Protein AF-A0A6N7WJA1-F1 (afdb_monomer)

Structure (mmCIF, N/CA/C/O backbone):
data_AF-A0A6N7WJA1-F1
#
_entry.id   AF-A0A6N7WJA1-F1
#
loop_
_atom_site.group_PDB
_atom_site.id
_atom_site.type_symbol
_atom_site.label_atom_id
_atom_site.label_alt_id
_atom_site.label_comp_id
_atom_site.label_asym_id
_atom_site.label_entity_id
_atom_site.label_seq_id
_atom_site.pdbx_PDB_ins_code
_atom_site.Cartn_x
_atom_site.Cartn_y
_atom_site.Cartn_z
_atom_site.occupancy
_atom_site.B_iso_or_equiv
_atom_site.auth_seq_id
_atom_site.auth_comp_id
_atom_site.auth_asym_id
_atom_site.auth_atom_id
_atom_site.pdbx_PDB_model_num
ATOM 1 N N . MET A 1 1 ? -7.626 14.560 -12.299 1.00 49.28 1 MET A N 1
ATOM 2 C CA . MET A 1 1 ? -7.063 13.310 -11.736 1.00 49.28 1 MET A CA 1
ATOM 3 C C . MET A 1 1 ? -6.533 12.374 -12.832 1.00 49.28 1 MET A C 1
ATOM 5 O O . MET A 1 1 ? -5.963 11.349 -12.484 1.00 49.28 1 MET A O 1
ATOM 9 N N . ASP A 1 2 ? -6.624 12.739 -14.119 1.00 58.22 2 ASP A N 1
ATOM 10 C CA . ASP A 1 2 ? -6.583 11.785 -15.245 1.00 58.22 2 ASP A CA 1
ATOM 11 C C . ASP A 1 2 ? -5.202 11.323 -15.743 1.00 58.22 2 ASP A C 1
ATOM 13 O O . ASP A 1 2 ? -5.144 10.583 -16.717 1.00 58.22 2 ASP A O 1
ATOM 17 N N . ASN A 1 3 ? -4.099 11.678 -15.073 1.00 73.31 3 ASN A N 1
ATOM 18 C CA . ASN A 1 3 ? -2.747 11.290 -15.515 1.00 73.31 3 ASN A CA 1
ATOM 19 C C . ASN A 1 3 ? -1.889 10.597 -14.440 1.00 73.31 3 ASN A C 1
ATOM 21 O O . ASN A 1 3 ? -0.689 10.409 -14.638 1.00 73.31 3 ASN A O 1
ATOM 25 N N . LYS A 1 4 ? -2.461 10.222 -13.288 1.00 84.19 4 LYS A N 1
ATOM 26 C CA . LYS A 1 4 ? -1.699 9.484 -12.267 1.00 84.19 4 LYS A CA 1
ATOM 27 C C . LYS A 1 4 ? -1.334 8.103 -12.813 1.00 84.19 4 LYS A C 1
ATOM 29 O O . LYS A 1 4 ? -2.209 7.366 -13.268 1.00 84.19 4 LYS A O 1
ATOM 34 N N . PHE A 1 5 ? -0.056 7.740 -12.749 1.00 90.19 5 PHE A N 1
ATOM 35 C CA . PHE A 1 5 ? 0.378 6.406 -13.154 1.00 90.19 5 PHE A CA 1
ATOM 36 C C . PHE A 1 5 ? -0.195 5.353 -12.198 1.00 90.19 5 PHE A C 1
ATOM 38 O O . PHE A 1 5 ? -0.151 5.526 -10.980 1.00 90.19 5 PHE A O 1
ATOM 45 N N . MET A 1 6 ? -0.718 4.254 -12.741 1.00 93.06 6 MET A N 1
ATOM 46 C CA . MET A 1 6 ? -1.269 3.148 -11.961 1.00 93.06 6 MET A CA 1
ATOM 47 C C . MET A 1 6 ? -0.900 1.821 -12.606 1.00 93.06 6 MET A C 1
ATOM 49 O O . MET A 1 6 ? -1.075 1.638 -13.810 1.00 93.06 6 MET A O 1
ATOM 53 N N . LEU A 1 7 ? -0.456 0.868 -11.788 1.00 94.75 7 LEU A N 1
ATOM 54 C CA . LEU A 1 7 ? -0.250 -0.497 -12.255 1.00 94.75 7 LEU A CA 1
ATOM 55 C C . LEU A 1 7 ? -1.586 -1.162 -12.614 1.00 94.75 7 LEU A C 1
ATOM 57 O O . LEU A 1 7 ? -2.620 -0.905 -11.985 1.00 94.75 7 LEU A O 1
ATOM 61 N N . THR A 1 8 ? -1.561 -2.074 -13.581 1.00 94.06 8 THR A N 1
ATOM 62 C CA . THR A 1 8 ? -2.679 -2.980 -13.876 1.00 94.06 8 THR A CA 1
ATOM 63 C C . THR A 1 8 ? -2.718 -4.145 -12.880 1.00 94.06 8 THR A C 1
ATOM 65 O O . THR A 1 8 ? -1.763 -4.394 -12.139 1.00 94.06 8 THR A O 1
ATOM 68 N N . LYS A 1 9 ? -3.829 -4.897 -12.846 1.00 93.25 9 LYS A N 1
ATOM 69 C CA . LYS A 1 9 ? -3.941 -6.123 -12.028 1.00 93.25 9 LYS A CA 1
ATOM 70 C C . LYS A 1 9 ? -2.857 -7.147 -12.384 1.00 93.25 9 LYS A C 1
ATOM 72 O O . LYS A 1 9 ? -2.283 -7.777 -11.502 1.00 93.25 9 LYS A O 1
ATOM 77 N N . GLU A 1 10 ? -2.560 -7.279 -13.670 1.00 94.75 10 GLU A N 1
ATOM 78 C CA . GLU A 1 10 ? -1.543 -8.197 -14.175 1.00 94.75 10 GLU A CA 1
ATOM 79 C C . GLU A 1 10 ? -0.125 -7.760 -13.783 1.00 94.75 10 GLU A C 1
ATOM 81 O O . GLU A 1 10 ? 0.642 -8.567 -13.265 1.00 94.75 10 GLU A O 1
ATOM 86 N N . GLN A 1 11 ? 0.204 -6.472 -13.920 1.00 95.88 11 GLN A N 1
ATOM 87 C CA . GLN A 1 11 ? 1.509 -5.948 -13.499 1.00 95.88 11 GLN A CA 1
ATOM 88 C C . GLN A 1 11 ? 1.746 -6.140 -11.995 1.00 95.88 11 GLN A C 1
ATOM 90 O O . GLN A 1 11 ? 2.828 -6.563 -11.594 1.00 95.88 11 GLN A O 1
ATOM 95 N N . ARG A 1 12 ? 0.723 -5.907 -11.157 1.00 96.81 12 ARG A N 1
ATOM 96 C CA . ARG A 1 12 ? 0.798 -6.175 -9.708 1.00 96.81 12 ARG A CA 1
ATOM 97 C C . ARG A 1 12 ? 1.146 -7.626 -9.404 1.00 96.81 12 ARG A C 1
ATOM 99 O O . ARG A 1 12 ? 2.015 -7.876 -8.575 1.00 96.81 12 ARG A O 1
ATOM 106 N N . ARG A 1 13 ? 0.531 -8.571 -10.123 1.00 95.06 13 ARG A N 1
ATOM 107 C CA . ARG A 1 13 ? 0.808 -10.005 -9.971 1.00 95.06 13 ARG A CA 1
ATOM 108 C C . ARG A 1 13 ? 2.275 -10.336 -10.250 1.00 95.06 13 ARG A C 1
ATOM 110 O O . ARG A 1 13 ? 2.866 -11.094 -9.487 1.00 95.06 13 ARG A O 1
ATOM 117 N N . TYR A 1 14 ? 2.869 -9.767 -11.299 1.00 95.12 14 TYR A N 1
ATOM 118 C CA . TYR A 1 14 ? 4.289 -9.978 -11.610 1.00 95.12 14 TYR A CA 1
ATOM 119 C C . TYR A 1 14 ? 5.238 -9.356 -10.579 1.00 95.12 14 TYR A C 1
ATOM 121 O O . TYR A 1 14 ? 6.335 -9.865 -10.373 1.00 95.12 14 TYR A O 1
ATOM 129 N N . LEU A 1 15 ? 4.805 -8.293 -9.901 1.00 96.00 15 LEU A N 1
ATOM 130 C CA . LEU A 1 15 ? 5.563 -7.623 -8.841 1.00 96.00 15 LEU A CA 1
ATOM 131 C C . LEU A 1 15 ? 5.328 -8.228 -7.446 1.00 96.00 15 LEU A C 1
ATOM 133 O O . LEU A 1 15 ? 5.921 -7.766 -6.475 1.00 96.00 15 LEU A O 1
ATOM 137 N N . GLY A 1 16 ? 4.471 -9.249 -7.331 1.00 95.06 16 GLY A N 1
ATOM 138 C CA . GLY A 1 16 ? 4.120 -9.870 -6.052 1.00 95.06 16 GLY A CA 1
ATOM 139 C C . GLY A 1 16 ? 3.253 -8.991 -5.143 1.00 95.06 16 GLY A C 1
ATOM 140 O O . GLY A 1 16 ? 3.269 -9.190 -3.933 1.00 95.06 16 GLY A O 1
ATOM 141 N N . LEU A 1 17 ? 2.531 -8.020 -5.710 1.00 97.00 17 LEU A N 1
ATOM 142 C CA . LEU A 1 17 ? 1.621 -7.122 -4.994 1.00 97.00 17 LEU A CA 1
ATOM 143 C C . LEU A 1 17 ? 0.192 -7.674 -5.002 1.00 97.00 17 LEU A C 1
ATOM 145 O O . LEU A 1 17 ? -0.281 -8.141 -6.043 1.00 97.00 17 LEU A O 1
ATOM 149 N N . GLU A 1 18 ? -0.536 -7.517 -3.893 1.00 93.81 18 GLU A N 1
ATOM 150 C CA . GLU A 1 18 ? -1.973 -7.814 -3.859 1.00 93.81 18 GLU A CA 1
ATOM 151 C C . GLU A 1 18 ? -2.731 -6.950 -4.890 1.00 93.81 18 GLU A C 1
ATOM 153 O O . GLU A 1 18 ? -2.497 -5.733 -4.955 1.00 93.81 18 GLU A O 1
ATOM 158 N N . PRO A 1 19 ? -3.637 -7.518 -5.70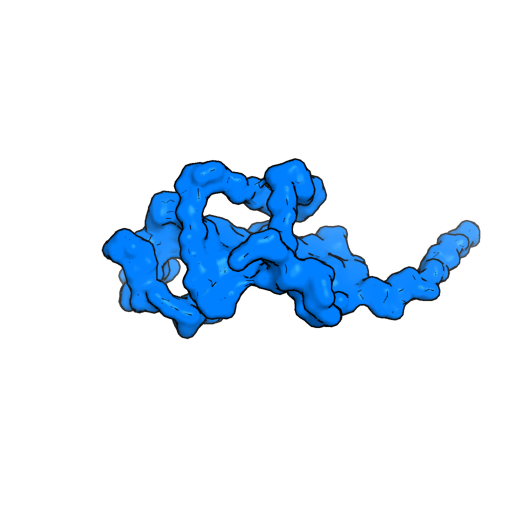8 1.00 94.00 19 PRO A N 1
ATOM 159 C CA . PRO A 1 19 ? -4.446 -6.739 -6.634 1.00 94.00 19 PRO A CA 1
ATOM 160 C C . PRO A 1 19 ? -5.321 -5.706 -5.911 1.00 94.00 19 PRO A C 1
ATOM 162 O O . PRO A 1 19 ? -5.698 -5.864 -4.755 1.00 94.00 19 PRO A O 1
ATOM 165 N N . VAL A 1 20 ? -5.666 -4.632 -6.622 1.00 93.88 20 VAL A N 1
ATOM 166 C CA . VAL A 1 20 ? -6.743 -3.732 -6.197 1.00 93.88 20 VAL A CA 1
ATOM 167 C C . VAL A 1 20 ? -8.048 -4.307 -6.724 1.00 93.88 20 VAL A C 1
ATOM 169 O O . VAL A 1 20 ? -8.214 -4.446 -7.938 1.00 93.88 20 VAL A O 1
ATOM 172 N N . GLU A 1 21 ? -8.954 -4.660 -5.820 1.00 94.19 21 GLU A N 1
ATOM 173 C CA . GLU A 1 21 ? -10.247 -5.232 -6.184 1.00 94.19 21 GLU A CA 1
ATOM 174 C C . GLU A 1 21 ? -11.286 -4.146 -6.480 1.00 94.19 21 GLU A C 1
ATOM 176 O O . GLU A 1 21 ? -11.273 -3.065 -5.897 1.00 94.19 21 GLU A O 1
ATOM 181 N N . ALA A 1 22 ? -12.210 -4.435 -7.400 1.00 92.69 22 ALA A N 1
ATOM 182 C CA . ALA A 1 22 ? -13.164 -3.444 -7.911 1.00 92.69 22 ALA A CA 1
ATOM 183 C C . ALA A 1 22 ? -14.142 -2.912 -6.849 1.00 92.69 22 ALA A C 1
ATOM 185 O O . ALA A 1 22 ? -14.687 -1.823 -7.004 1.00 92.69 22 ALA A O 1
ATOM 186 N N . HIS A 1 23 ? -14.371 -3.682 -5.782 1.00 94.69 23 HIS A N 1
ATOM 187 C CA . HIS A 1 23 ? -15.232 -3.287 -4.668 1.00 94.69 23 HIS A CA 1
ATOM 188 C C . HIS A 1 23 ? -14.511 -2.408 -3.636 1.00 94.69 23 HIS A C 1
ATOM 190 O O . HIS A 1 23 ? -15.159 -1.916 -2.715 1.00 94.69 23 HIS A O 1
ATOM 196 N N . TRP A 1 24 ? -13.190 -2.220 -3.754 1.00 96.69 24 TRP A N 1
ATOM 197 C CA . TRP A 1 24 ? -12.451 -1.374 -2.826 1.00 96.69 24 TRP A CA 1
ATOM 198 C C . TRP A 1 24 ? -12.739 0.100 -3.084 1.00 96.69 24 TRP A C 1
ATOM 200 O O . TRP A 1 24 ? -12.669 0.591 -4.210 1.00 96.69 24 TRP A O 1
ATOM 210 N N . GLU A 1 25 ? -13.006 0.829 -2.009 1.00 96.75 25 GLU A N 1
ATOM 211 C CA . GLU A 1 25 ? -13.227 2.269 -2.064 1.00 96.75 25 GLU A CA 1
ATOM 212 C C . GLU A 1 25 ? -11.901 3.018 -1.912 1.00 96.75 25 GLU A C 1
ATOM 214 O O . GLU A 1 25 ? -11.038 2.606 -1.140 1.00 96.75 25 GLU A O 1
ATOM 219 N N . VAL A 1 26 ? -11.735 4.141 -2.612 1.00 95.81 26 VAL A N 1
ATOM 220 C CA . VAL A 1 26 ? -10.502 4.940 -2.574 1.00 95.81 26 VAL A CA 1
ATOM 221 C C . VAL A 1 26 ? -10.726 6.286 -1.888 1.00 95.81 26 VAL A C 1
ATOM 223 O O . VAL A 1 26 ? -11.718 6.97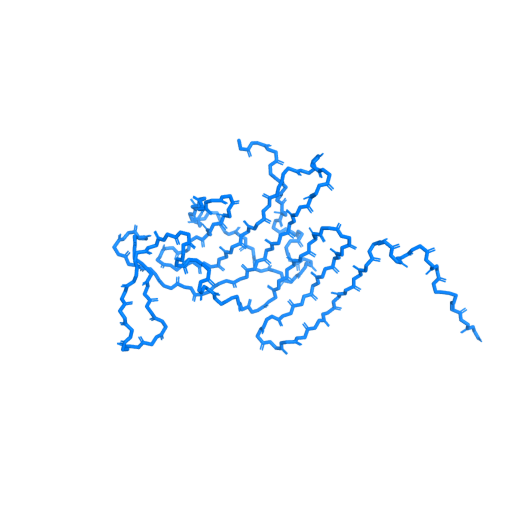0 -2.134 1.00 95.81 26 VAL A O 1
ATOM 226 N N . MET A 1 27 ? -9.777 6.688 -1.044 1.00 95.62 27 MET A N 1
ATOM 227 C CA . MET A 1 27 ? -9.723 8.016 -0.435 1.00 95.62 27 MET A CA 1
ATOM 228 C C . MET A 1 27 ? -8.373 8.668 -0.733 1.00 95.62 27 MET A C 1
ATOM 230 O O . MET A 1 27 ? -7.329 8.097 -0.425 1.00 95.62 27 MET A O 1
ATOM 234 N N . ASP A 1 28 ? -8.387 9.875 -1.299 1.00 95.12 28 ASP A N 1
ATOM 235 C CA . ASP A 1 28 ? -7.178 10.691 -1.451 1.00 95.12 28 ASP A CA 1
ATOM 236 C C . ASP A 1 28 ? -6.964 11.519 -0.176 1.00 95.12 28 ASP A C 1
ATOM 238 O O . ASP A 1 28 ? -7.801 12.344 0.204 1.00 95.12 28 ASP A O 1
ATOM 242 N N . ILE A 1 29 ? -5.836 11.292 0.498 1.00 94.50 29 ILE A N 1
ATOM 243 C CA . ILE A 1 29 ? -5.396 12.099 1.634 1.00 94.50 29 ILE A CA 1
ATOM 244 C C . ILE A 1 29 ? -4.048 12.714 1.265 1.00 94.50 29 ILE A C 1
ATOM 246 O O . ILE A 1 29 ? -3.011 12.051 1.304 1.00 94.50 29 ILE A O 1
ATOM 250 N N . LYS A 1 30 ? -4.065 14.012 0.932 1.00 92.62 30 LYS A N 1
ATOM 251 C CA . LYS A 1 30 ? -2.867 14.802 0.582 1.00 92.62 30 LYS A CA 1
ATOM 252 C C . LYS A 1 30 ? -2.039 14.173 -0.555 1.00 92.62 30 LYS A C 1
ATOM 254 O O . LYS A 1 30 ? -0.814 14.206 -0.521 1.00 92.62 30 LYS A O 1
ATOM 259 N N . GLY A 1 31 ? -2.704 13.624 -1.568 1.00 90.44 31 GLY A N 1
ATOM 260 C CA . GLY A 1 31 ? -2.083 13.054 -2.763 1.00 90.44 31 GLY A CA 1
ATOM 261 C C . GLY A 1 31 ? -1.766 11.562 -2.664 1.00 90.44 31 GLY A C 1
ATOM 262 O O . GLY A 1 31 ? -1.473 10.953 -3.691 1.00 90.44 31 GLY A O 1
ATOM 263 N N . THR A 1 32 ? -1.866 10.964 -1.472 1.00 95.00 32 THR A N 1
ATOM 264 C CA . THR A 1 32 ? -1.745 9.511 -1.285 1.00 95.00 32 THR A CA 1
ATOM 265 C C . THR A 1 32 ? -3.123 8.868 -1.358 1.00 95.00 32 THR A C 1
ATOM 267 O O . THR A 1 32 ? -4.054 9.307 -0.681 1.00 95.00 32 THR A O 1
ATOM 270 N N . LEU A 1 33 ? -3.248 7.829 -2.177 1.00 96.62 33 LEU A N 1
ATOM 271 C CA . LEU A 1 33 ? -4.478 7.065 -2.338 1.00 96.62 33 LEU A CA 1
ATOM 272 C C . LEU A 1 33 ? -4.506 5.929 -1.316 1.00 96.62 33 LEU A C 1
ATOM 274 O O . LEU A 1 33 ? -3.610 5.090 -1.310 1.00 96.62 33 LEU A O 1
ATOM 278 N N . TYR A 1 34 ? -5.542 5.878 -0.485 1.00 97.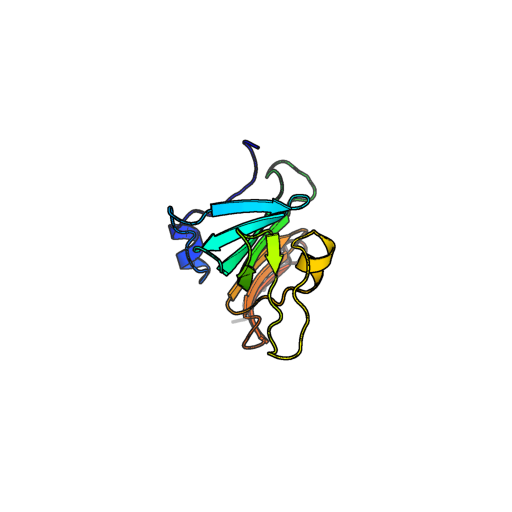50 34 TYR A N 1
ATOM 279 C CA . TYR A 1 34 ? -5.783 4.791 0.461 1.00 97.50 34 TYR A CA 1
ATOM 280 C C . TYR A 1 34 ? -6.977 3.968 -0.010 1.00 97.50 34 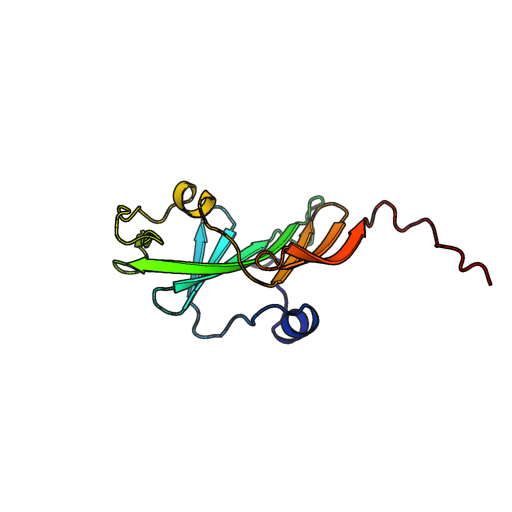TYR A C 1
ATOM 282 O O . TYR A 1 34 ? -8.058 4.521 -0.217 1.00 97.50 34 TYR A O 1
ATOM 290 N N . TYR A 1 35 ? -6.780 2.662 -0.176 1.00 97.50 35 TYR A N 1
ATOM 291 C CA . TYR A 1 35 ? -7.815 1.732 -0.627 1.00 97.50 35 TYR A CA 1
ATOM 292 C C . TYR A 1 35 ? -8.395 0.953 0.548 1.00 97.50 35 TYR A C 1
ATOM 294 O O . TYR A 1 35 ? -7.654 0.393 1.362 1.00 97.50 35 TYR A O 1
ATOM 302 N N . PHE A 1 36 ? -9.721 0.913 0.607 1.00 97.56 36 PHE A N 1
ATOM 303 C CA . PHE A 1 36 ? -10.510 0.355 1.691 1.00 97.56 36 PHE A CA 1
ATOM 304 C C . PHE A 1 36 ? -11.285 -0.868 1.222 1.00 97.56 36 PHE A C 1
ATOM 306 O O . PHE A 1 36 ? -12.067 -0.780 0.279 1.00 97.56 36 PHE A O 1
ATOM 313 N N . ASP A 1 37 ? -11.136 -1.960 1.958 1.00 97.31 37 ASP A N 1
ATOM 314 C CA . ASP A 1 37 ? -12.032 -3.109 1.924 1.00 97.31 37 ASP A CA 1
ATOM 315 C C . ASP A 1 37 ? -12.952 -3.031 3.147 1.00 97.31 37 ASP A C 1
ATOM 317 O O . ASP A 1 37 ? -12.542 -3.292 4.286 1.00 97.31 37 ASP A O 1
ATOM 321 N N . GLY A 1 38 ? -14.168 -2.523 2.938 1.00 95.94 38 GLY A N 1
ATOM 322 C CA . GLY A 1 38 ? -15.072 -2.161 4.025 1.00 95.94 38 GLY A CA 1
ATOM 323 C C . GLY A 1 38 ? -14.414 -1.178 4.999 1.00 95.94 38 GLY A C 1
ATOM 324 O O . GLY A 1 38 ? -14.119 -0.036 4.650 1.00 95.94 38 GLY A O 1
ATOM 325 N N . ASN A 1 39 ? -14.172 -1.625 6.232 1.00 96.00 39 ASN A N 1
ATOM 326 C CA . ASN A 1 39 ? -13.560 -0.821 7.293 1.00 96.00 39 ASN A CA 1
ATOM 327 C C . ASN A 1 39 ? -12.034 -0.977 7.392 1.00 96.00 39 ASN A C 1
ATOM 329 O O . ASN A 1 39 ? -11.433 -0.394 8.293 1.00 96.00 39 ASN A O 1
ATOM 333 N N . ILE A 1 40 ? -11.388 -1.738 6.510 1.00 96.81 40 ILE A N 1
ATOM 334 C CA . ILE A 1 40 ? -9.945 -1.989 6.570 1.00 96.81 40 ILE A CA 1
ATOM 335 C C . ILE A 1 40 ? -9.252 -1.247 5.432 1.00 96.81 40 ILE A C 1
ATOM 337 O O . ILE A 1 40 ? -9.565 -1.460 4.266 1.00 96.81 40 ILE A O 1
ATOM 341 N N . ILE A 1 41 ? -8.257 -0.420 5.750 1.00 97.56 41 ILE A N 1
ATOM 342 C CA . ILE A 1 41 ? -7.326 0.105 4.747 1.00 97.56 41 ILE A CA 1
ATOM 343 C C . ILE A 1 41 ? -6.354 -1.017 4.394 1.00 97.56 41 ILE A C 1
ATOM 345 O O . ILE A 1 41 ? -5.570 -1.457 5.241 1.00 97.56 41 ILE A O 1
ATOM 349 N N . LYS A 1 42 ? -6.421 -1.464 3.141 1.00 97.75 42 LYS A N 1
ATOM 350 C CA . LYS A 1 42 ? -5.646 -2.586 2.600 1.00 97.75 42 LYS A CA 1
ATOM 351 C C . LYS A 1 42 ? -4.376 -2.150 1.889 1.00 97.75 42 LYS A C 1
ATOM 353 O O . LYS A 1 42 ? -3.443 -2.939 1.761 1.00 97.75 42 LYS A O 1
ATOM 358 N N . LYS A 1 43 ? -4.341 -0.917 1.385 1.00 97.69 43 LYS A N 1
ATOM 359 C CA . LYS A 1 43 ? -3.256 -0.457 0.521 1.00 97.69 43 LYS A CA 1
ATOM 360 C C . LYS A 1 43 ? -3.126 1.056 0.542 1.00 97.69 43 LYS A C 1
ATOM 362 O O . LYS A 1 43 ? -4.132 1.762 0.609 1.00 97.69 43 LYS A O 1
ATOM 367 N N . GLU A 1 44 ? -1.894 1.527 0.429 1.00 97.75 44 GLU A N 1
ATOM 368 C CA . GLU A 1 44 ? -1.576 2.909 0.086 1.00 97.75 44 GLU A CA 1
ATOM 369 C C . GLU A 1 44 ? -0.812 2.957 -1.240 1.00 97.75 44 GLU A C 1
ATOM 371 O O . GLU A 1 44 ? 0.048 2.114 -1.511 1.00 97.75 44 GLU A O 1
ATOM 376 N N . ILE A 1 45 ? -1.150 3.939 -2.074 1.00 97.19 45 ILE A N 1
ATOM 377 C CA . ILE A 1 45 ? -0.463 4.213 -3.332 1.00 97.19 45 ILE A CA 1
ATOM 378 C C . ILE A 1 45 ? -0.088 5.690 -3.366 1.00 97.19 45 ILE A C 1
ATOM 380 O O . ILE A 1 45 ? -0.947 6.577 -3.383 1.00 97.19 45 ILE A O 1
ATOM 384 N N . ILE A 1 46 ? 1.215 5.942 -3.393 1.00 95.25 46 ILE A N 1
ATOM 385 C CA . ILE A 1 46 ? 1.795 7.250 -3.680 1.00 95.25 46 ILE A CA 1
ATOM 386 C C . ILE A 1 46 ? 2.112 7.246 -5.167 1.00 95.25 46 ILE A C 1
ATOM 388 O O . ILE A 1 46 ? 2.873 6.401 -5.630 1.00 95.25 46 ILE A O 1
ATOM 392 N N . THR A 1 47 ? 1.511 8.160 -5.919 1.00 93.81 47 THR A N 1
ATOM 393 C CA . THR A 1 47 ? 1.703 8.234 -7.368 1.00 93.81 47 THR A CA 1
ATOM 394 C C . THR A 1 47 ? 1.652 9.680 -7.857 1.00 93.81 47 THR A C 1
ATOM 396 O O . THR A 1 47 ? 0.810 10.463 -7.400 1.00 93.81 47 THR A O 1
ATOM 399 N N . SER A 1 48 ? 2.561 10.033 -8.762 1.00 87.50 48 SER A N 1
ATOM 400 C CA . SER A 1 48 ? 2.603 11.313 -9.476 1.00 87.50 48 SER A CA 1
ATOM 401 C C . SER A 1 48 ? 2.143 11.160 -10.932 1.00 87.50 48 SER A C 1
ATOM 403 O O . SER A 1 48 ? 1.863 10.053 -11.406 1.00 87.50 48 SER A O 1
ATOM 405 N N . ASP A 1 49 ? 2.068 12.272 -11.667 1.00 85.31 49 ASP A N 1
ATOM 406 C CA . ASP A 1 49 ? 1.966 12.209 -13.129 1.00 85.31 49 ASP A CA 1
ATOM 407 C C . ASP A 1 49 ? 3.261 11.591 -13.702 1.00 85.31 49 ASP A C 1
ATOM 409 O O . ASP A 1 49 ? 4.362 11.835 -13.196 1.00 85.31 49 ASP A O 1
ATOM 413 N N . CYS A 1 50 ? 3.135 10.756 -14.737 1.00 76.31 50 CYS A N 1
ATOM 414 C CA . CYS A 1 50 ? 4.269 10.105 -15.401 1.00 76.31 50 CYS A CA 1
ATOM 415 C C . CYS A 1 50 ?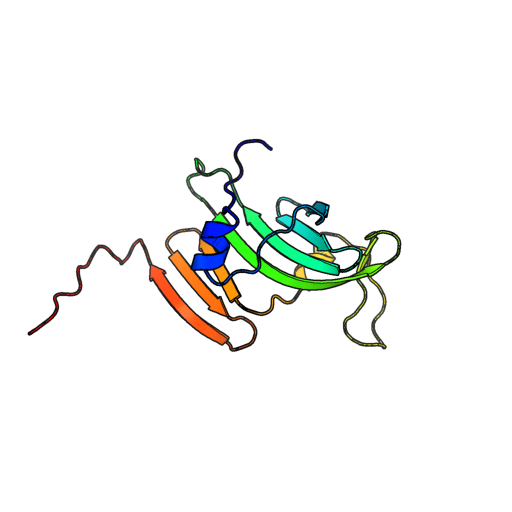 5.165 11.075 -16.185 1.00 76.31 50 CYS A C 1
ATOM 417 O O . CYS A 1 50 ? 6.275 10.709 -16.563 1.00 76.31 50 CYS A O 1
ATOM 419 N N . ARG A 1 51 ? 4.690 12.298 -16.438 1.00 78.31 51 ARG A N 1
ATOM 420 C CA . ARG A 1 51 ? 5.426 13.356 -17.145 1.00 78.31 51 ARG A CA 1
ATOM 421 C C . ARG A 1 51 ? 6.233 14.254 -16.210 1.00 78.31 51 ARG A C 1
ATOM 423 O O . ARG A 1 51 ? 6.964 15.116 -16.690 1.00 78.31 51 ARG A O 1
ATOM 430 N N . GLU A 1 52 ? 6.083 14.100 -14.897 1.00 78.44 52 GLU A N 1
ATOM 431 C CA . GLU A 1 52 ? 6.839 14.883 -13.922 1.00 78.44 52 GLU A CA 1
ATOM 432 C C . GLU A 1 52 ? 8.298 14.413 -13.855 1.00 78.44 52 GLU A C 1
ATOM 434 O O . GLU A 1 52 ? 8.575 13.220 -13.747 1.00 78.44 52 GLU A O 1
ATOM 439 N N . GLU A 1 53 ? 9.240 15.362 -13.835 1.00 77.56 53 GLU A N 1
ATOM 440 C CA . GLU A 1 53 ? 10.682 15.076 -13.710 1.00 77.56 53 GLU A CA 1
ATOM 441 C C . GLU A 1 53 ? 11.019 14.264 -12.450 1.00 77.56 53 GLU A C 1
ATOM 443 O O . GLU A 1 53 ? 11.963 13.477 -12.435 1.00 77.56 53 GLU A O 1
ATOM 448 N N . ASN A 1 54 ? 10.228 14.437 -11.390 1.00 82.44 54 ASN A N 1
ATOM 449 C CA . ASN A 1 54 ? 10.374 13.733 -10.123 1.00 82.44 54 ASN A CA 1
ATOM 450 C C . ASN A 1 54 ? 9.306 12.652 -9.967 1.00 82.44 54 ASN A C 1
ATOM 452 O O . ASN A 1 54 ? 8.635 12.607 -8.936 1.00 82.44 54 ASN A O 1
ATOM 456 N N . PHE A 1 55 ? 9.149 11.801 -10.982 1.00 87.25 55 PHE A N 1
ATOM 457 C CA . PHE A 1 55 ? 8.220 10.680 -10.934 1.00 87.25 55 PHE A CA 1
ATOM 458 C C . PHE A 1 55 ? 8.389 9.857 -9.649 1.00 87.25 55 PHE A C 1
ATOM 460 O O . PHE A 1 55 ? 9.503 9.486 -9.251 1.00 87.25 55 PHE A O 1
ATOM 467 N N . ARG A 1 56 ? 7.263 9.567 -8.994 1.00 91.12 56 ARG A N 1
ATOM 468 C CA . ARG A 1 56 ? 7.203 8.681 -7.833 1.00 91.12 56 ARG A CA 1
ATOM 469 C C . ARG A 1 56 ? 6.024 7.751 -7.975 1.00 91.12 56 ARG A C 1
ATOM 471 O O . ARG A 1 56 ? 4.888 8.203 -8.079 1.00 91.12 56 ARG A O 1
ATOM 478 N N . TYR A 1 57 ? 6.304 6.464 -7.880 1.00 95.19 57 TYR A N 1
ATOM 479 C CA . TYR A 1 57 ? 5.307 5.441 -7.661 1.00 95.19 57 TYR A CA 1
ATOM 480 C C . TYR A 1 57 ? 5.747 4.544 -6.517 1.00 95.19 57 TYR A C 1
ATOM 482 O O . TYR A 1 57 ? 6.816 3.940 -6.566 1.00 95.19 57 TYR A O 1
ATOM 490 N N . ARG A 1 58 ? 4.911 4.425 -5.495 1.00 96.25 58 ARG A N 1
ATOM 491 C CA . ARG A 1 58 ? 5.107 3.480 -4.403 1.00 96.25 58 ARG A CA 1
ATOM 492 C C . ARG A 1 58 ? 3.773 2.866 -4.040 1.00 96.25 58 ARG A C 1
ATOM 494 O O . ARG A 1 58 ? 2.809 3.582 -3.785 1.00 96.25 58 ARG A O 1
ATOM 501 N N . GLU A 1 59 ? 3.741 1.546 -3.998 1.00 97.56 59 GLU A N 1
ATOM 502 C CA . GLU A 1 59 ? 2.574 0.768 -3.612 1.00 97.56 59 GLU A CA 1
ATOM 503 C C . GLU A 1 59 ? 2.941 -0.130 -2.434 1.00 97.56 59 GLU A C 1
ATOM 505 O O . GLU A 1 59 ? 3.844 -0.962 -2.543 1.00 97.56 59 GLU A O 1
ATOM 510 N N . SER A 1 60 ? 2.233 0.057 -1.319 1.00 97.75 60 SER A N 1
ATOM 511 C CA . SER A 1 60 ? 2.469 -0.651 -0.060 1.00 97.75 60 SER A CA 1
ATOM 512 C C . SER A 1 60 ? 1.178 -1.278 0.452 1.00 97.75 60 SER A C 1
ATOM 514 O O . SER A 1 60 ? 0.109 -0.663 0.398 1.00 97.75 60 SER A O 1
ATOM 516 N N . GLU A 1 61 ? 1.268 -2.484 1.006 1.00 97.31 61 GLU A N 1
ATOM 517 C CA . GLU A 1 61 ? 0.135 -3.116 1.680 1.00 97.31 61 GLU A CA 1
ATOM 518 C C . GLU A 1 61 ? -0.011 -2.623 3.118 1.00 97.31 61 GLU A C 1
ATOM 520 O O . GLU A 1 61 ? 0.962 -2.398 3.840 1.00 97.31 61 GLU A O 1
ATOM 525 N N . LEU A 1 62 ? -1.263 -2.481 3.541 1.00 97.19 62 LEU A N 1
ATOM 526 C CA . LEU A 1 62 ? -1.654 -2.040 4.868 1.00 97.19 62 LEU A CA 1
ATOM 527 C C . LEU A 1 62 ? -2.664 -3.012 5.480 1.00 97.19 62 LEU A C 1
ATOM 529 O O . LEU A 1 62 ? -3.395 -3.727 4.800 1.00 97.19 62 LEU A O 1
ATOM 533 N N . TYR A 1 63 ? -2.707 -2.997 6.807 1.00 96.25 63 TYR A N 1
ATOM 534 C CA . TYR A 1 63 ? -3.791 -3.579 7.586 1.00 96.25 63 TYR A CA 1
ATOM 535 C C . TYR A 1 63 ? -4.111 -2.605 8.718 1.00 96.25 63 TYR A C 1
ATOM 537 O O . TYR A 1 63 ? -3.496 -2.636 9.791 1.00 96.25 63 TYR A O 1
ATOM 545 N N . VAL A 1 64 ? -4.991 -1.648 8.420 1.00 96.25 64 VAL A N 1
ATOM 546 C CA . VAL A 1 64 ? -5.413 -0.609 9.364 1.00 96.25 64 VAL A CA 1
ATOM 547 C C . VAL A 1 64 ? -6.927 -0.615 9.462 1.00 96.25 64 VAL A C 1
ATOM 549 O O . VAL A 1 64 ? -7.622 -0.331 8.491 1.00 96.25 64 VAL A O 1
ATOM 552 N N . GLU A 1 65 ? -7.434 -0.923 10.647 1.00 95.88 65 GLU A N 1
ATOM 553 C CA . GLU A 1 65 ? -8.865 -0.928 10.916 1.00 95.88 65 GLU A CA 1
ATOM 554 C C . GLU A 1 65 ? -9.382 0.491 11.143 1.00 95.88 65 GLU A C 1
ATOM 556 O O . GLU A 1 65 ? -8.736 1.333 11.777 1.00 95.88 65 GLU A O 1
ATOM 561 N N . THR A 1 66 ? -10.578 0.746 10.633 1.00 95.62 66 THR A N 1
ATOM 562 C CA . THR A 1 66 ? -11.282 2.011 10.782 1.00 95.62 66 THR A CA 1
ATOM 563 C C . THR A 1 66 ? -12.686 1.805 11.334 1.00 95.62 66 THR A C 1
ATOM 565 O O . THR A 1 66 ? -13.238 0.709 11.310 1.00 95.62 66 THR A O 1
ATOM 568 N N . ALA A 1 67 ? -13.259 2.871 11.877 1.00 92.75 67 ALA A N 1
ATOM 569 C CA . ALA A 1 67 ? -14.599 2.887 12.441 1.00 92.75 67 ALA A CA 1
ATOM 570 C C . ALA A 1 67 ? -15.336 4.172 12.052 1.00 92.75 67 ALA A C 1
ATOM 572 O O . ALA A 1 67 ? -14.760 5.090 11.457 1.00 92.75 67 ALA A O 1
ATOM 573 N N . GLU A 1 68 ? -16.624 4.219 12.400 1.00 90.94 68 GLU A N 1
ATOM 574 C CA . GLU A 1 68 ? -17.507 5.366 12.160 1.00 90.94 68 GLU A CA 1
ATOM 575 C C . GLU A 1 68 ? -17.483 5.827 10.698 1.00 90.94 68 GLU A C 1
ATOM 577 O O . GLU A 1 68 ? -17.260 7.001 10.395 1.00 90.94 68 GLU A O 1
ATOM 582 N N . ASN A 1 69 ? -17.692 4.876 9.782 1.00 90.81 69 ASN A N 1
ATOM 583 C CA . ASN A 1 69 ? -17.660 5.121 8.342 1.00 90.81 69 ASN A CA 1
ATOM 584 C C . ASN A 1 69 ? -16.327 5.759 7.897 1.00 90.81 69 ASN A C 1
ATOM 586 O O . ASN A 1 69 ? -16.303 6.836 7.300 1.00 90.81 69 ASN A O 1
ATOM 590 N N . LYS A 1 70 ? -15.208 5.106 8.254 1.00 90.75 70 LYS A N 1
ATOM 591 C CA . LYS A 1 70 ? -13.834 5.470 7.849 1.00 90.75 70 LYS A CA 1
ATOM 592 C C . LYS A 1 70 ? -13.338 6.809 8.405 1.00 90.75 70 LYS A C 1
ATOM 594 O O . LYS A 1 70 ? -12.347 7.356 7.929 1.00 90.75 70 LYS A O 1
ATOM 599 N N . LYS A 1 71 ? -13.996 7.354 9.432 1.00 90.94 71 LYS A N 1
ATOM 600 C CA . LYS A 1 71 ? -13.597 8.619 10.072 1.00 90.94 71 LYS A CA 1
ATOM 601 C C . LYS A 1 71 ? -12.571 8.429 11.176 1.00 90.94 71 LYS A C 1
ATOM 603 O O . LYS A 1 71 ? -11.826 9.366 11.469 1.00 90.94 71 LYS A O 1
ATOM 608 N N . LEU A 1 72 ? -12.533 7.251 11.793 1.00 93.75 72 LEU A N 1
ATOM 609 C CA . LEU A 1 72 ? -11.610 6.928 12.874 1.00 93.75 72 LEU A CA 1
ATOM 610 C C . LEU A 1 72 ? -10.699 5.777 12.472 1.00 93.75 72 LEU A C 1
ATOM 612 O O . LEU A 1 72 ? -11.166 4.793 11.923 1.00 93.75 72 LEU A O 1
ATOM 616 N N . VAL A 1 73 ? -9.418 5.888 12.795 1.00 94.12 73 VAL A N 1
ATOM 617 C CA . VAL A 1 73 ? -8.445 4.800 12.792 1.00 94.12 73 VAL A CA 1
ATOM 618 C C . VAL A 1 73 ? -8.448 4.154 14.167 1.00 94.12 73 VAL A C 1
ATOM 620 O O . VAL A 1 73 ? -8.254 4.834 15.184 1.00 94.12 73 VAL A O 1
ATOM 623 N N . LEU A 1 74 ? -8.632 2.839 14.191 1.00 91.44 74 LEU A N 1
ATOM 624 C CA . LEU A 1 74 ? -8.541 2.047 15.402 1.00 91.44 74 LEU A CA 1
ATOM 625 C C . LEU A 1 74 ? -7.072 1.729 15.724 1.00 91.44 74 LEU A C 1
ATOM 627 O O . LEU A 1 74 ? -6.251 1.500 14.831 1.00 91.44 74 LEU A O 1
ATOM 631 N N . PRO A 1 75 ? -6.696 1.749 17.009 1.00 86.69 75 PRO A N 1
ATOM 632 C CA . PRO A 1 75 ? -5.356 1.378 17.429 1.00 86.69 75 PRO A CA 1
ATOM 633 C C . PRO A 1 75 ? -5.144 -0.130 17.268 1.00 86.69 75 PRO A C 1
ATOM 635 O O . PRO A 1 75 ? -6.033 -0.922 17.555 1.00 86.69 75 PRO A O 1
ATOM 638 N N . LYS A 1 76 ? -3.920 -0.541 16.915 1.00 80.81 76 LYS A N 1
ATOM 639 C CA . LYS A 1 76 ? -3.560 -1.971 16.842 1.00 80.81 76 LYS A CA 1
ATOM 640 C C . LYS A 1 76 ? -3.627 -2.692 18.194 1.00 80.81 76 LYS A C 1
ATOM 642 O O . LYS A 1 76 ? -3.705 -3.912 18.231 1.00 80.81 76 LYS A O 1
ATOM 647 N N . THR A 1 77 ? -3.530 -1.961 19.305 1.00 78.06 77 THR A N 1
ATOM 648 C CA . THR A 1 77 ? -3.587 -2.531 20.654 1.00 78.06 77 THR A CA 1
ATOM 649 C C . THR A 1 77 ? -4.896 -2.151 21.332 1.00 78.06 77 THR A C 1
ATOM 651 O O . THR A 1 77 ? -5.342 -1.008 21.235 1.00 78.06 77 THR A O 1
ATOM 654 N N . ALA A 1 78 ? -5.468 -3.080 22.102 1.00 71.81 78 ALA A N 1
ATOM 655 C CA . ALA A 1 78 ? -6.738 -2.890 22.811 1.00 71.81 78 ALA A CA 1
ATOM 656 C C . ALA A 1 78 ? -6.755 -1.691 23.785 1.00 71.81 78 ALA A C 1
ATOM 658 O O . ALA A 1 78 ? -7.818 -1.231 24.182 1.00 71.81 78 ALA A O 1
ATOM 659 N N . LYS A 1 79 ? -5.580 -1.183 24.186 1.00 72.62 79 LYS A N 1
ATOM 660 C CA . LYS A 1 79 ? -5.437 -0.048 25.115 1.00 72.62 79 LYS A CA 1
ATOM 661 C C . LYS A 1 79 ? -5.260 1.308 24.424 1.00 72.62 79 LYS A C 1
ATOM 663 O O . LYS A 1 79 ? -5.196 2.329 25.107 1.00 72.62 79 LYS A O 1
ATOM 668 N N . GLY A 1 80 ? -5.105 1.344 23.101 1.00 81.00 80 GLY A N 1
ATOM 669 C CA . GLY A 1 80 ? -4.970 2.610 22.389 1.00 81.00 80 GLY A CA 1
ATOM 670 C C . GLY A 1 80 ? -6.290 3.380 22.344 1.00 81.00 80 GLY A C 1
ATOM 671 O O . GLY A 1 80 ? -7.368 2.810 22.496 1.00 81.00 80 GLY A O 1
ATOM 672 N N . LYS A 1 81 ? -6.215 4.685 22.077 1.00 85.19 81 LYS A N 1
ATOM 673 C CA . LYS A 1 81 ? -7.402 5.488 21.759 1.00 85.19 81 LYS A CA 1
ATOM 674 C C . LYS A 1 81 ? -7.589 5.561 20.240 1.00 85.19 81 LYS A C 1
ATOM 676 O O . LYS A 1 81 ? -6.585 5.761 19.545 1.00 85.19 81 LYS A O 1
ATOM 681 N N . PRO A 1 82 ? -8.829 5.451 19.729 1.00 90.88 82 PRO A N 1
ATOM 682 C CA . PRO A 1 82 ? -9.133 5.771 18.341 1.00 9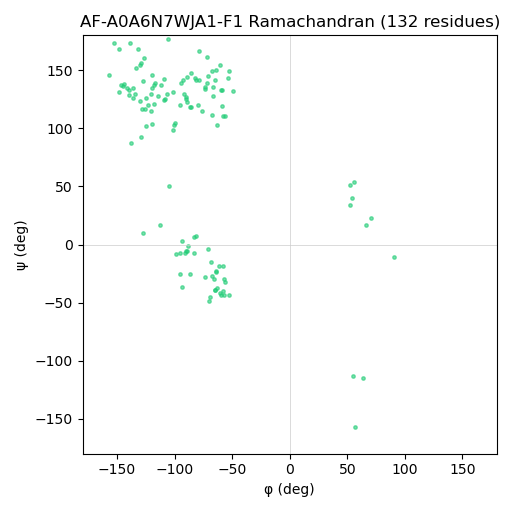0.88 82 PRO A CA 1
ATOM 683 C C . PRO A 1 82 ? -8.660 7.181 17.983 1.00 90.88 82 PRO A C 1
ATOM 685 O O . PRO A 1 82 ? -8.727 8.104 18.800 1.00 90.88 82 PRO A O 1
ATOM 688 N N . LYS A 1 83 ? -8.165 7.348 16.758 1.00 93.12 83 LYS A N 1
ATOM 689 C CA . LYS A 1 83 ? -7.701 8.639 16.234 1.00 93.12 83 LYS A CA 1
ATOM 690 C C . LYS A 1 83 ? -8.511 9.008 15.010 1.00 93.12 83 LYS A C 1
ATOM 692 O O . LYS A 1 83 ? -8.849 8.140 14.222 1.00 93.12 83 LYS A O 1
ATOM 697 N N . LYS A 1 84 ? -8.774 10.295 14.799 1.00 94.69 84 LYS A N 1
ATOM 698 C CA . LYS A 1 84 ? -9.381 10.750 13.545 1.00 94.69 84 LYS A CA 1
ATOM 699 C C . LYS A 1 84 ? -8.480 10.385 12.363 1.00 94.69 84 LYS A C 1
ATOM 701 O O . LYS A 1 84 ? -7.280 10.655 12.414 1.00 94.69 84 LYS A O 1
ATOM 706 N N . LEU A 1 85 ? -9.059 9.814 11.310 1.00 94.31 85 LEU A N 1
ATOM 707 C CA . LEU A 1 85 ? -8.364 9.589 10.051 1.00 94.31 85 LEU A CA 1
ATOM 708 C C . LEU A 1 85 ? -8.065 10.951 9.414 1.00 94.31 85 LEU A C 1
ATOM 710 O O . LEU A 1 85 ? -8.960 11.707 9.036 1.00 94.31 85 LEU A O 1
ATOM 714 N N . ASN A 1 86 ? -6.785 11.289 9.373 1.00 93.69 86 ASN A N 1
ATOM 715 C CA . ASN A 1 86 ? -6.240 12.481 8.745 1.00 93.69 86 ASN A CA 1
ATOM 716 C C . ASN A 1 86 ? -4.796 12.190 8.322 1.00 93.69 86 ASN A C 1
ATOM 718 O O . ASN A 1 86 ? -4.243 11.150 8.675 1.00 93.69 86 ASN A O 1
ATOM 722 N N . PHE A 1 87 ? -4.176 13.131 7.612 1.00 92.62 87 PHE A N 1
ATOM 723 C CA . PHE A 1 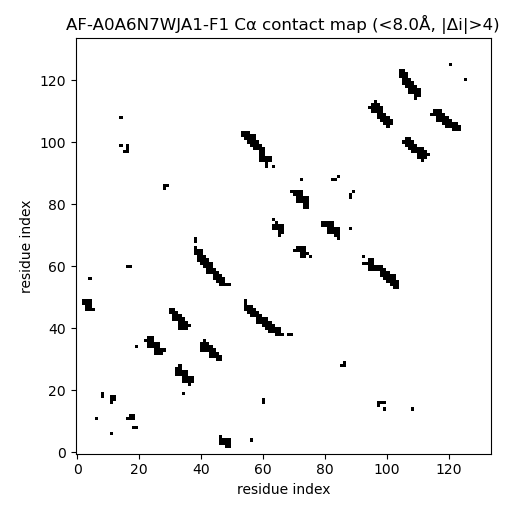87 ? -2.793 12.996 7.152 1.00 92.62 87 PHE A CA 1
ATOM 724 C C . PHE A 1 87 ? -1.809 12.639 8.282 1.00 92.62 87 PHE A C 1
ATOM 726 O O . PHE A 1 87 ? -0.985 11.748 8.141 1.00 92.62 87 PHE A O 1
ATOM 733 N N . THR A 1 88 ? -1.915 13.271 9.451 1.00 93.00 88 THR A N 1
ATOM 734 C CA . THR A 1 88 ? -1.024 12.959 10.580 1.00 93.00 88 THR A CA 1
ATOM 735 C C . THR A 1 88 ? -1.198 11.522 11.076 1.00 93.00 88 THR A C 1
ATOM 737 O O . THR A 1 88 ? -0.221 10.874 11.448 1.00 93.00 88 THR A O 1
ATOM 740 N N . ALA A 1 89 ? -2.429 11.003 11.085 1.00 93.00 89 ALA A N 1
ATOM 741 C CA . ALA A 1 89 ? -2.697 9.619 11.453 1.00 93.00 89 ALA A CA 1
ATOM 742 C C . ALA A 1 89 ? -2.073 8.643 10.448 1.00 93.00 89 ALA A C 1
ATOM 744 O O . ALA A 1 89 ? -1.494 7.640 10.875 1.00 93.00 89 ALA A O 1
ATOM 745 N N . THR A 1 90 ? -2.117 8.952 9.149 1.00 94.19 90 THR A N 1
ATOM 746 C CA . THR A 1 90 ? -1.568 8.064 8.116 1.00 94.19 90 THR A CA 1
ATOM 747 C C . THR A 1 90 ? -0.050 7.918 8.200 1.00 94.19 90 THR A C 1
ATOM 749 O O . THR A 1 90 ? 0.463 6.826 7.989 1.00 94.19 90 THR A O 1
ATOM 752 N N . GLN A 1 91 ? 0.678 8.935 8.677 1.00 92.56 91 GLN A N 1
ATOM 753 C CA . GLN A 1 91 ? 2.124 8.823 8.946 1.00 92.56 91 GLN A CA 1
ATOM 754 C C . GLN A 1 91 ? 2.482 7.761 10.008 1.00 92.56 91 GLN A C 1
ATOM 756 O O . GLN A 1 91 ? 3.634 7.335 10.123 1.00 92.56 91 GLN A O 1
ATOM 761 N N . SER A 1 92 ? 1.513 7.339 10.826 1.00 90.94 92 SER A N 1
ATOM 762 C CA . SER A 1 92 ? 1.714 6.283 11.826 1.00 90.94 92 SER A CA 1
ATOM 763 C C . SER A 1 92 ? 1.445 4.877 11.295 1.00 90.94 92 SER A C 1
ATOM 765 O O . SER A 1 92 ? 1.695 3.901 12.008 1.00 90.94 92 SER A O 1
ATOM 767 N N . PHE A 1 93 ? 0.956 4.754 10.060 1.00 94.75 93 PHE A N 1
ATOM 768 C CA . PHE A 1 93 ? 0.694 3.460 9.456 1.00 94.75 93 PHE A CA 1
ATOM 769 C C . PHE A 1 93 ? 1.997 2.687 9.279 1.00 94.75 93 PHE A C 1
ATOM 771 O O . PHE A 1 93 ? 3.102 3.236 9.216 1.00 94.75 93 PHE A O 1
ATOM 778 N N . ARG A 1 94 ? 1.868 1.365 9.333 1.00 94.50 94 ARG A N 1
ATOM 779 C CA . ARG A 1 94 ? 2.993 0.443 9.232 1.00 94.50 94 ARG A CA 1
ATOM 780 C C . ARG A 1 94 ? 2.684 -0.507 8.091 1.00 94.50 94 ARG A C 1
ATOM 782 O O . ARG A 1 94 ? 1.854 -1.398 8.304 1.00 94.50 94 ARG A O 1
ATOM 789 N N . PRO A 1 95 ? 3.301 -0.270 6.923 1.00 96.38 95 PRO A N 1
ATOM 790 C CA . PRO A 1 95 ? 3.267 -1.192 5.811 1.00 96.38 95 PRO A CA 1
ATOM 791 C C . PRO A 1 95 ? 3.688 -2.601 6.202 1.00 96.38 95 PRO A C 1
ATOM 793 O O . PRO A 1 95 ? 4.500 -2.799 7.109 1.00 96.38 95 PRO A O 1
ATOM 796 N N . VAL A 1 96 ? 3.110 -3.569 5.511 1.00 96.38 96 VAL A N 1
ATOM 797 C CA . VAL A 1 96 ? 3.393 -4.996 5.661 1.00 96.38 96 VAL A CA 1
ATOM 798 C C . VAL A 1 96 ? 3.603 -5.607 4.281 1.00 96.38 96 VAL A C 1
ATOM 800 O O . VAL A 1 96 ? 3.313 -4.975 3.271 1.00 96.38 96 VAL A O 1
ATOM 803 N N . ASN A 1 97 ? 4.104 -6.840 4.250 1.00 97.25 97 ASN A N 1
ATOM 804 C CA . ASN A 1 97 ? 4.251 -7.651 3.042 1.00 97.25 97 ASN A CA 1
ATOM 805 C C . ASN A 1 97 ? 5.081 -6.967 1.949 1.00 97.25 97 ASN A C 1
ATOM 807 O O . ASN A 1 97 ? 5.963 -6.157 2.239 1.00 97.25 97 ASN A O 1
ATOM 811 N N . VAL A 1 98 ? 4.875 -7.391 0.704 1.00 97.75 98 VAL A N 1
ATOM 812 C CA . VAL A 1 98 ? 5.617 -6.912 -0.455 1.00 97.75 98 VAL A CA 1
ATOM 813 C C . VAL A 1 98 ? 5.198 -5.483 -0.778 1.00 97.75 98 VAL A C 1
ATOM 815 O O . VAL A 1 98 ? 4.022 -5.131 -0.733 1.00 97.75 98 VAL A O 1
ATOM 818 N N . TYR A 1 99 ? 6.182 -4.667 -1.124 1.00 98.06 99 TYR A N 1
ATOM 819 C CA . TYR A 1 99 ? 5.982 -3.347 -1.684 1.00 98.06 99 TYR A CA 1
ATOM 820 C C . TYR A 1 99 ? 6.823 -3.180 -2.940 1.00 98.06 99 TYR A C 1
ATOM 822 O O . TYR A 1 99 ? 7.878 -3.804 -3.110 1.00 98.06 99 TYR A O 1
ATOM 830 N N . PHE A 1 100 ? 6.346 -2.289 -3.797 1.00 98.12 100 PHE A N 1
ATOM 831 C CA . PHE A 1 100 ? 7.047 -1.848 -4.987 1.00 98.12 100 PHE A CA 1
ATOM 832 C C . PHE A 1 100 ? 7.277 -0.348 -4.896 1.00 98.12 100 PHE A C 1
ATOM 834 O O . PHE A 1 100 ? 6.365 0.401 -4.540 1.00 98.12 100 PHE A O 1
ATOM 841 N N . ALA A 1 101 ? 8.488 0.088 -5.225 1.00 96.06 101 ALA A N 1
ATOM 842 C CA . ALA A 1 101 ? 8.831 1.496 -5.324 1.00 96.06 101 ALA A CA 1
ATOM 843 C C . ALA A 1 101 ? 9.620 1.749 -6.609 1.00 96.06 101 ALA A C 1
ATOM 845 O O . ALA A 1 101 ? 10.607 1.073 -6.875 1.00 96.06 101 ALA A O 1
ATOM 846 N N . CYS A 1 102 ? 9.183 2.740 -7.373 1.00 93.00 102 CYS A N 1
ATOM 847 C CA . CYS A 1 102 ? 9.881 3.338 -8.497 1.00 93.00 102 CYS A CA 1
ATOM 848 C C . CYS A 1 102 ? 9.855 4.848 -8.265 1.00 93.00 102 CYS A C 1
ATOM 850 O O . CYS A 1 102 ? 8.877 5.525 -8.586 1.00 93.00 102 CYS A O 1
ATOM 852 N N . GLU A 1 103 ? 10.890 5.376 -7.624 1.00 87.81 103 GLU A N 1
ATOM 853 C CA . GLU A 1 103 ? 10.950 6.787 -7.252 1.00 87.81 103 GLU A CA 1
ATOM 854 C C . GLU A 1 103 ? 12.378 7.319 -7.364 1.00 87.81 103 GLU A C 1
ATOM 856 O O . GLU A 1 103 ? 13.347 6.674 -6.960 1.00 87.81 103 GLU A O 1
ATOM 861 N N . GLY A 1 104 ? 12.515 8.517 -7.936 1.00 83.69 104 GLY A N 1
ATOM 862 C CA . GLY A 1 104 ? 13.827 9.101 -8.197 1.00 83.69 104 GLY A CA 1
ATOM 863 C C . GLY A 1 104 ? 14.625 8.257 -9.191 1.00 83.69 104 GLY A C 1
ATOM 864 O O . GLY A 1 104 ? 14.252 8.157 -10.354 1.00 83.69 104 GLY A O 1
ATOM 865 N N . SER A 1 105 ? 15.742 7.680 -8.744 1.00 85.44 105 SER A N 1
ATOM 866 C CA . SER A 1 105 ? 16.622 6.868 -9.589 1.00 85.44 105 SER A CA 1
ATOM 867 C C . SER A 1 105 ? 16.650 5.396 -9.223 1.00 85.44 105 SER A C 1
ATOM 869 O O . SER A 1 105 ? 17.581 4.723 -9.635 1.00 85.44 105 SER A O 1
ATOM 871 N N . TYR A 1 106 ? 15.694 4.878 -8.453 1.00 90.12 106 TYR A N 1
ATOM 872 C CA . TYR A 1 106 ? 15.743 3.476 -8.060 1.00 90.12 106 TYR A CA 1
ATOM 873 C C . TYR A 1 106 ? 14.415 2.749 -8.229 1.00 90.12 106 TYR A C 1
ATOM 875 O O . TYR A 1 106 ? 13.333 3.336 -8.140 1.00 90.12 106 TYR A O 1
ATOM 883 N N . ILE A 1 107 ? 14.537 1.444 -8.449 1.00 94.88 107 ILE A N 1
ATOM 884 C CA . ILE A 1 107 ? 13.439 0.488 -8.504 1.00 94.88 107 ILE A CA 1
ATOM 885 C C . ILE A 1 107 ? 13.686 -0.561 -7.428 1.00 94.88 107 ILE A C 1
ATOM 887 O O . ILE A 1 107 ? 14.765 -1.146 -7.362 1.00 94.88 107 ILE A O 1
ATOM 891 N N . THR A 1 108 ? 12.677 -0.826 -6.603 1.00 96.62 108 THR A N 1
ATOM 892 C CA . THR A 1 108 ? 12.765 -1.789 -5.503 1.00 96.62 108 THR A CA 1
ATOM 893 C C . THR A 1 108 ? 11.523 -2.661 -5.444 1.00 96.62 108 THR A C 1
ATOM 895 O O . THR A 1 108 ? 10.400 -2.157 -5.464 1.00 96.62 108 THR A O 1
ATOM 898 N N . ILE A 1 109 ? 11.740 -3.966 -5.276 1.00 97.88 109 ILE A N 1
ATOM 899 C CA . ILE A 1 109 ? 10.732 -4.926 -4.821 1.00 97.88 109 ILE A CA 1
ATOM 900 C C . ILE A 1 109 ? 11.267 -5.544 -3.535 1.00 97.88 109 ILE A C 1
ATOM 902 O O . ILE A 1 109 ? 12.297 -6.226 -3.534 1.00 97.88 109 ILE A O 1
ATOM 906 N N . ALA A 1 110 ? 10.590 -5.306 -2.421 1.00 97.69 110 ALA A N 1
ATOM 907 C CA . ALA A 1 110 ? 11.026 -5.793 -1.119 1.00 97.69 110 ALA A CA 1
ATOM 908 C C . ALA A 1 110 ? 9.828 -6.079 -0.216 1.00 97.69 110 ALA A C 1
ATOM 910 O O . ALA A 1 110 ? 8.700 -5.727 -0.536 1.00 97.69 110 ALA A O 1
ATOM 911 N N . ASN A 1 111 ? 10.064 -6.750 0.907 1.00 97.88 111 ASN A N 1
ATOM 912 C CA . ASN A 1 111 ? 9.030 -7.133 1.856 1.00 97.88 111 ASN A CA 1
ATOM 913 C C . ASN A 1 111 ? 9.270 -6.466 3.215 1.00 97.88 111 ASN A C 1
ATOM 915 O O . ASN A 1 111 ? 10.308 -6.692 3.839 1.00 97.88 111 ASN A O 1
ATOM 919 N N . TYR A 1 112 ? 8.301 -5.677 3.682 1.00 96.50 112 TYR A N 1
ATOM 920 C CA . TYR A 1 112 ? 8.344 -5.004 4.980 1.00 96.50 112 TYR A CA 1
ATOM 921 C C . TYR A 1 112 ? 8.326 -5.988 6.156 1.00 96.50 112 TYR A C 1
ATOM 923 O O . TYR A 1 112 ? 9.041 -5.784 7.133 1.00 96.50 112 TYR A O 1
ATOM 931 N N . THR A 1 113 ? 7.541 -7.066 6.066 1.00 95.62 113 THR A N 1
ATOM 932 C CA . THR A 1 113 ? 7.379 -8.056 7.143 1.00 95.62 113 THR A CA 1
ATOM 933 C C . THR A 1 113 ? 8.643 -8.891 7.336 1.00 95.62 113 THR A C 1
ATOM 935 O O . THR A 1 113 ? 9.113 -9.060 8.458 1.00 95.62 113 THR A O 1
ATOM 938 N N . THR A 1 114 ? 9.208 -9.419 6.248 1.00 96.88 114 THR A N 1
ATOM 939 C CA . THR A 1 114 ? 10.393 -10.291 6.311 1.00 96.88 114 THR A CA 1
ATOM 940 C C . THR A 1 114 ? 11.705 -9.521 6.210 1.00 96.88 114 THR A C 1
ATOM 942 O O . THR A 1 114 ? 12.763 -10.138 6.288 1.00 96.88 114 THR A O 1
ATOM 945 N N . GLN A 1 115 ? 11.648 -8.206 5.973 1.00 95.44 115 GLN A N 1
ATOM 946 C CA . GLN A 1 115 ? 12.809 -7.338 5.743 1.00 95.44 115 GLN A CA 1
ATOM 947 C C . GLN A 1 115 ? 13.740 -7.857 4.634 1.00 95.44 115 GLN A C 1
ATOM 949 O O . GLN A 1 115 ? 14.959 -7.715 4.701 1.00 95.44 115 GLN A O 1
ATOM 954 N N . LYS A 1 116 ? 13.164 -8.490 3.604 1.00 97.06 116 LYS A N 1
ATOM 955 C CA . LYS A 1 116 ? 13.915 -9.067 2.483 1.00 97.06 116 LYS A CA 1
ATOM 956 C C . LYS A 1 116 ? 13.734 -8.211 1.238 1.00 97.06 116 L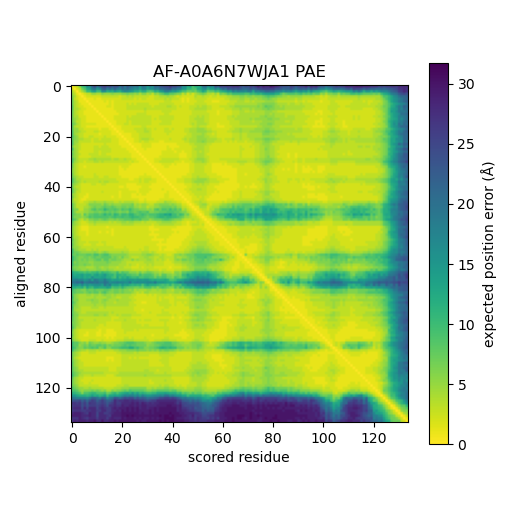YS A C 1
ATOM 958 O O . LYS A 1 116 ? 12.603 -7.943 0.844 1.00 97.06 116 LYS A O 1
ATOM 963 N N . THR A 1 117 ? 14.836 -7.855 0.592 1.00 97.62 117 THR A N 1
ATOM 964 C CA . THR A 1 117 ? 14.829 -7.252 -0.745 1.00 97.62 117 THR A CA 1
ATOM 965 C C . THR A 1 117 ? 14.916 -8.355 -1.791 1.00 97.62 117 THR A C 1
ATOM 967 O O . THR A 1 117 ? 15.813 -9.194 -1.732 1.00 97.62 117 THR A O 1
ATOM 970 N N . PHE A 1 118 ? 13.966 -8.382 -2.722 1.00 96.88 118 PHE A N 1
ATOM 971 C CA . PHE A 1 118 ? 13.958 -9.329 -3.841 1.00 96.88 118 PHE A CA 1
ATOM 972 C C . PHE A 1 118 ? 14.625 -8.738 -5.076 1.00 96.88 118 PHE A C 1
ATOM 974 O O . PHE A 1 118 ? 15.312 -9.448 -5.801 1.00 96.88 118 PHE A O 1
ATOM 981 N N . TYR A 1 119 ? 14.426 -7.438 -5.287 1.00 96.56 119 TYR A N 1
ATOM 982 C CA . TYR A 1 119 ? 15.001 -6.689 -6.389 1.00 96.56 119 TYR A CA 1
ATOM 983 C C . TYR A 1 119 ? 15.349 -5.277 -5.934 1.00 96.56 119 TYR A C 1
ATOM 985 O O . TYR A 1 119 ? 14.566 -4.644 -5.223 1.00 96.56 119 TYR A O 1
ATOM 993 N N . PHE A 1 120 ? 16.509 -4.795 -6.360 1.00 94.88 120 PHE A N 1
ATOM 994 C CA . PHE A 1 120 ? 16.924 -3.411 -6.201 1.00 94.88 120 PHE A CA 1
ATOM 995 C C . PHE A 1 120 ? 17.807 -3.028 -7.382 1.00 94.88 120 PHE A C 1
ATOM 997 O O . PHE A 1 120 ? 18.764 -3.735 -7.694 1.00 94.88 120 PHE A O 1
ATOM 1004 N N . GLU A 1 121 ? 17.508 -1.894 -7.996 1.00 94.25 121 GLU A N 1
ATOM 1005 C CA . GLU A 1 121 ? 18.302 -1.317 -9.070 1.00 94.25 121 GLU A CA 1
ATOM 1006 C C . GLU A 1 121 ? 18.383 0.192 -8.880 1.00 94.25 121 GLU A C 1
ATOM 1008 O O . GLU A 1 121 ? 17.365 0.847 -8.662 1.00 94.25 121 GLU A O 1
ATOM 1013 N N . ASP A 1 122 ? 19.591 0.741 -8.993 1.00 90.81 122 ASP A N 1
ATOM 1014 C CA . ASP A 1 122 ? 19.809 2.179 -9.119 1.00 90.81 122 ASP A CA 1
ATOM 1015 C C . ASP A 1 122 ? 20.041 2.514 -10.595 1.00 90.81 122 ASP A C 1
ATOM 1017 O O . ASP A 1 122 ? 21.113 2.273 -11.153 1.00 90.81 122 ASP A O 1
ATOM 1021 N N . ILE A 1 123 ? 19.018 3.087 -11.221 1.00 81.75 123 ILE A N 1
ATOM 1022 C CA . ILE A 1 123 ? 18.947 3.461 -12.633 1.00 81.75 123 ILE A CA 1
ATOM 1023 C C . ILE A 1 123 ? 20.100 4.402 -13.013 1.00 81.75 123 ILE A C 1
ATOM 1025 O O . ILE A 1 123 ? 20.602 4.339 -14.134 1.00 81.75 123 ILE A O 1
ATOM 1029 N N . LYS A 1 124 ? 20.575 5.259 -12.095 1.00 74.25 124 LYS A N 1
ATOM 1030 C CA . LYS A 1 124 ? 21.709 6.158 -12.386 1.00 74.25 124 LYS A CA 1
ATOM 1031 C C . LYS A 1 124 ? 23.048 5.421 -12.442 1.00 74.25 124 LYS A C 1
ATOM 1033 O O . LYS A 1 124 ? 23.940 5.856 -13.165 1.00 74.25 124 LYS A O 1
ATOM 1038 N N . ASN A 1 125 ? 23.181 4.313 -11.716 1.00 59.94 125 ASN A N 1
ATOM 1039 C CA . ASN A 1 125 ? 24.406 3.514 -11.641 1.00 59.94 125 ASN A CA 1
ATOM 1040 C C . ASN A 1 125 ? 24.383 2.272 -12.560 1.00 59.94 125 ASN A C 1
ATOM 1042 O O . ASN A 1 125 ? 25.419 1.639 -12.757 1.00 59.94 125 ASN A O 1
ATOM 1046 N N . GLY A 1 126 ? 23.240 1.952 -13.180 1.00 53.31 126 GLY A N 1
ATOM 1047 C CA . GLY A 1 126 ? 23.062 0.831 -14.115 1.00 53.31 126 GLY A CA 1
ATOM 1048 C C . GLY A 1 126 ? 23.741 0.981 -15.487 1.00 53.31 126 GLY A C 1
ATOM 1049 O O . GLY A 1 126 ? 23.738 0.039 -16.274 1.00 53.31 126 GLY A O 1
ATOM 1050 N N . LEU A 1 127 ? 24.370 2.126 -15.787 1.00 47.66 127 LEU A N 1
ATOM 1051 C CA . LEU A 1 127 ? 25.142 2.340 -17.025 1.00 47.66 127 LEU A CA 1
ATOM 1052 C C . LEU A 1 127 ? 26.572 1.775 -16.984 1.00 47.66 127 LEU A C 1
ATOM 1054 O O . LEU A 1 127 ? 27.336 1.989 -17.926 1.00 47.66 127 LEU A O 1
ATOM 1058 N N . VAL A 1 128 ? 26.948 1.028 -15.943 1.00 42.34 128 VAL A N 1
ATOM 1059 C CA . VAL A 1 128 ? 28.149 0.184 -15.985 1.00 42.34 128 VAL A CA 1
ATOM 1060 C C . VAL A 1 128 ? 27.701 -1.255 -16.245 1.00 42.34 128 VAL A C 1
ATOM 1062 O O . VAL A 1 128 ? 27.232 -1.915 -15.316 1.00 42.34 128 VAL A O 1
ATOM 1065 N N . PRO A 1 129 ? 27.833 -1.781 -17.480 1.00 42.34 129 PRO A N 1
ATOM 1066 C CA . PRO A 1 129 ? 27.578 -3.188 -17.734 1.00 42.34 129 PRO A CA 1
ATOM 1067 C C . PRO A 1 129 ? 28.526 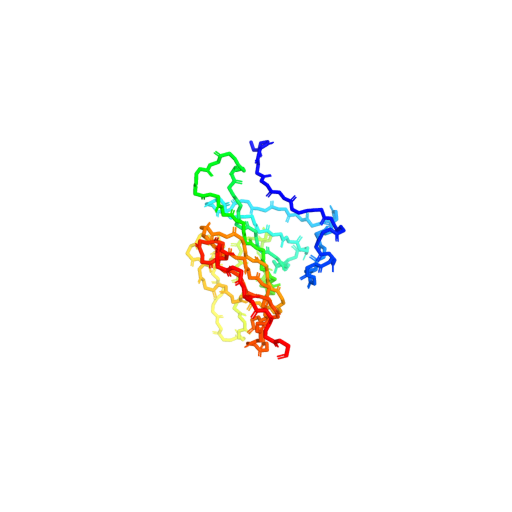-3.999 -16.853 1.00 42.34 129 PRO A C 1
ATOM 1069 O O . PRO A 1 129 ? 29.749 -3.881 -16.980 1.00 42.34 129 PRO A O 1
ATOM 1072 N N . GLN A 1 130 ? 27.985 -4.826 -15.959 1.00 45.78 130 GLN A N 1
ATOM 1073 C CA . GLN A 1 130 ? 28.791 -5.846 -15.304 1.00 45.78 130 GLN A CA 1
ATOM 1074 C C . GLN A 1 130 ? 29.272 -6.803 -16.396 1.00 45.78 130 GLN A C 1
ATOM 1076 O O . GLN A 1 130 ? 28.514 -7.625 -16.909 1.00 45.78 130 GLN A O 1
ATOM 1081 N N . ARG A 1 131 ? 30.540 -6.659 -16.798 1.00 39.19 131 ARG A N 1
ATOM 1082 C CA . ARG A 1 131 ? 31.236 -7.673 -17.588 1.00 39.19 131 ARG A CA 1
ATOM 1083 C C . ARG A 1 131 ? 31.207 -8.964 -16.777 1.00 39.19 131 ARG A C 1
ATOM 1085 O O . ARG A 1 131 ? 31.880 -9.063 -15.754 1.00 39.19 131 ARG A O 1
ATOM 1092 N N . LEU A 1 132 ? 30.436 -9.937 -17.251 1.00 44.06 132 LEU A N 1
ATOM 1093 C CA . LEU A 1 132 ? 30.608 -11.336 -16.886 1.00 44.06 132 LEU A CA 1
ATOM 1094 C C . LEU A 1 132 ? 32.052 -11.709 -17.240 1.00 44.06 132 LEU A C 1
ATOM 1096 O O . LEU A 1 132 ? 32.418 -11.713 -18.416 1.00 44.06 132 LEU A O 1
ATOM 1100 N N . GLN A 1 133 ? 32.887 -11.935 -16.227 1.00 38.47 133 GLN A N 1
ATOM 1101 C CA . GLN A 1 133 ? 34.163 -12.610 -16.432 1.00 38.47 133 GLN A CA 1
ATOM 1102 C C . GLN A 1 133 ? 33.869 -14.107 -16.519 1.00 38.47 133 GLN A C 1
ATOM 1104 O O . GLN A 1 133 ? 33.237 -14.659 -15.615 1.00 38.47 133 GLN A O 1
ATOM 1109 N N . GLY A 1 134 ? 34.233 -14.692 -17.661 1.00 46.88 134 GLY A N 1
ATOM 1110 C CA . GLY A 1 134 ? 34.223 -16.134 -17.901 1.00 46.88 134 GLY A CA 1
ATOM 1111 C C . GLY A 1 134 ? 35.453 -16.830 -17.345 1.00 46.88 134 GLY A C 1
ATOM 1112 O O . GLY A 1 134 ? 36.350 -16.131 -16.820 1.00 46.88 134 GLY A O 1
#

Secondary structure (DSSP, 8-state):
-TTB----HHHHHHTTPPPPPTT-EEEEETTEEEEEETTEEEEEEEE-BTTSTT-EEEEEEEEEEEETTTTEEPPSSTTSPPEE-SHHHHTT---EEEEEEEETTEEEEEETTTTEEEEEEETTTTTS------

Radius of gyration: 17.1 Å; Cα contacts (8 Å, |Δi|>4): 252; chains: 1; bounding box: 52×31×43 Å

Foldseek 3Di:
DPQWDDDDQVRCVVLVHDGQDPPWDWDDAPQWIFTDDFQWGFKIWRTDGPPDPFGKTKIFTFGWGHDPRRQWTDDPDPPDDIDGDHPVVVVPTQTAAWMWIDTDQKTWTAGSHVRGTPDIDRNVPPVDPPPDDD

Sequence (134 aa):
MDNKFMLTKEQRRYLGLEPVEAHWEVMDIKGTLYYFDGNIIKKEIITSDCREENFRYRESELYVETAENKKLVLPKTAKGKPKKLNFTATQSFRPVNVYFACEGSYITIANYTTQKTFYFEDIKNGLVPQRLQG

Nearest PDB structures (foldseek):
  6n44-assembly1_E  TM=2.320E-01  e=2.114E+00  Ovis aries
  9axv-assembly1_Am  TM=2.056E-01  e=3.585E+00  Schizosaccharomyces pombe

Organism: NCBI:txid2652274

pLDDT: mean 88.44, std 14.32, range [38.47, 98.12]

Solvent-accessible surface area (backbone atoms only — not comparable to full-atom values): 7766 Å² total; per-residue (Å²): 128,94,55,54,58,73,82,52,63,65,58,25,55,78,67,62,34,83,65,84,57,93,84,44,46,77,45,76,53,94,68,33,36,36,32,22,57,86,50,29,35,46,31,41,37,40,47,35,42,77,85,45,95,76,34,36,38,35,41,37,30,38,82,43,47,35,39,82,89,64,44,27,33,51,47,97,47,97,84,52,70,69,39,67,60,45,68,77,51,58,74,70,62,67,64,35,47,44,32,44,37,42,43,80,51,36,41,37,32,32,24,60,69,79,71,43,75,80,44,76,46,48,65,80,66,60,83,60,79,81,76,82,79,129

Mean predicted aligned error: 6.59 Å